Protein AF-A0A1X2GNI4-F1 (afdb_monomer_lite)

Radius of gyration: 11.67 Å; chains: 1; bounding box: 29×22×37 Å

pLDDT: mean 90.19, std 7.58, range [54.88, 95.88]

Sequence (70 aa):
WLYFNQRRWMPLNCQNYASLDKALVTGGVFVDIADTNFPSAKCVRVFPKADYLSHMGMRFRICRLLLPEA

Foldseek 3Di:
DWWQDPNDTDDWPPVCVVVLVVCVVVVNQWDWADTVVQVVDPTKIDGSVVQWIDDPNDIIGHDDDDDPDD

Structure (mmCIF, N/CA/C/O backbone):
data_AF-A0A1X2GNI4-F1
#
_entry.id   AF-A0A1X2GNI4-F1
#
loop_
_atom_site.group_PDB
_atom_site.id
_atom_site.type_symbol
_atom_site.label_atom_id
_atom_site.label_alt_id
_atom_site.label_comp_id
_atom_site.label_asym_id
_atom_site.label_entity_id
_atom_site.label_seq_id
_atom_site.pdbx_PDB_ins_code
_atom_site.Cartn_x
_atom_site.Cartn_y
_atom_site.Cartn_z
_atom_site.occupancy
_atom_site.B_iso_or_equiv
_atom_site.auth_seq_id
_atom_site.auth_comp_id
_atom_site.auth_asym_id
_atom_site.auth_atom_id
_atom_site.pdbx_PDB_model_num
ATOM 1 N N . TRP A 1 1 ? -1.259 4.384 -5.376 1.00 92.25 1 TRP A N 1
ATOM 2 C CA . TRP A 1 1 ? -1.710 3.167 -4.678 1.00 92.25 1 TRP A CA 1
ATOM 3 C C . TRP A 1 1 ? -3.006 3.454 -3.956 1.00 92.25 1 TRP A C 1
ATOM 5 O O . TRP A 1 1 ? -3.133 4.519 -3.365 1.00 92.25 1 TRP A O 1
ATOM 15 N N . LEU A 1 2 ? -3.958 2.532 -4.027 1.00 95.44 2 LEU A N 1
ATOM 16 C CA . LEU A 1 2 ? -5.261 2.653 -3.389 1.00 95.44 2 LEU A CA 1
ATOM 17 C C . LEU A 1 2 ? -5.495 1.479 -2.448 1.00 95.44 2 LEU A C 1
ATOM 19 O O . LEU A 1 2 ? -4.972 0.389 -2.680 1.00 95.44 2 LEU A O 1
ATOM 23 N N . TYR A 1 3 ? -6.345 1.685 -1.452 1.00 95.06 3 TYR A N 1
ATOM 24 C CA . TYR A 1 3 ? -6.929 0.613 -0.663 1.00 95.06 3 TYR A CA 1
ATOM 25 C C . TYR A 1 3 ? -8.452 0.700 -0.649 1.00 95.06 3 TYR A C 1
ATOM 27 O O . TYR A 1 3 ? -9.026 1.784 -0.764 1.00 95.06 3 TYR A O 1
ATOM 35 N N . PHE A 1 4 ? -9.119 -0.446 -0.545 1.00 93.81 4 PHE A N 1
ATOM 36 C CA . PHE A 1 4 ? -10.573 -0.513 -0.533 1.00 93.81 4 PHE A CA 1
ATOM 37 C C . PHE A 1 4 ? -11.099 -0.439 0.896 1.00 93.81 4 PHE A C 1
ATOM 39 O O . PHE A 1 4 ? -10.869 -1.347 1.695 1.00 93.81 4 PHE A O 1
ATOM 46 N N . ASN A 1 5 ? -11.832 0.624 1.210 1.00 92.31 5 ASN A N 1
ATOM 47 C CA . ASN A 1 5 ? -12.427 0.853 2.520 1.00 92.31 5 ASN A CA 1
ATOM 48 C C . ASN A 1 5 ? -13.774 1.561 2.374 1.00 92.31 5 ASN A C 1
ATOM 50 O O . ASN A 1 5 ? -13.952 2.368 1.470 1.00 92.31 5 ASN A O 1
ATOM 54 N N . GLN A 1 6 ? -14.734 1.269 3.256 1.00 91.12 6 GLN A N 1
ATOM 55 C CA . GLN A 1 6 ? -16.060 1.910 3.248 1.00 91.12 6 GLN A CA 1
ATOM 56 C C . GLN A 1 6 ? -16.725 1.925 1.854 1.00 91.12 6 GLN A C 1
ATOM 58 O O . GLN A 1 6 ? -17.308 2.922 1.437 1.00 91.12 6 GLN A O 1
ATOM 63 N N . ARG A 1 7 ? -16.619 0.808 1.118 1.00 93.75 7 ARG A N 1
ATOM 64 C CA . ARG A 1 7 ? -17.153 0.636 -0.250 1.00 93.75 7 ARG A CA 1
ATOM 65 C C . ARG A 1 7 ? -16.568 1.586 -1.308 1.00 93.75 7 ARG A C 1
ATOM 67 O O . ARG A 1 7 ? -17.173 1.764 -2.360 1.00 93.75 7 ARG A O 1
ATOM 74 N N . ARG A 1 8 ? -15.394 2.169 -1.066 1.00 95.31 8 ARG A N 1
ATOM 75 C CA . ARG A 1 8 ? -14.693 3.039 -2.017 1.00 95.31 8 ARG A CA 1
ATOM 76 C C . ARG A 1 8 ? -13.198 2.750 -2.043 1.00 95.31 8 ARG A C 1
ATOM 78 O O . ARG A 1 8 ? -12.624 2.244 -1.080 1.00 95.31 8 ARG A O 1
ATOM 85 N N . TRP A 1 9 ? -12.564 3.102 -3.152 1.00 94.69 9 TRP A N 1
ATOM 86 C CA . TRP A 1 9 ? -11.112 3.144 -3.234 1.00 94.69 9 TRP A CA 1
ATOM 87 C C . TRP A 1 9 ? -10.609 4.462 -2.652 1.00 94.69 9 TRP A C 1
ATOM 89 O O . TRP A 1 9 ? -11.063 5.533 -3.049 1.00 94.69 9 TRP A O 1
ATOM 99 N N . MET A 1 10 ? -9.687 4.376 -1.701 1.00 95.50 10 MET A N 1
ATOM 100 C CA . MET A 1 10 ? -9.059 5.520 -1.052 1.00 95.50 10 MET A CA 1
ATOM 101 C C . MET A 1 10 ? -7.566 5.556 -1.383 1.00 95.50 10 MET A C 1
ATOM 103 O O . MET A 1 10 ? -6.929 4.499 -1.384 1.00 95.50 10 MET A O 1
ATOM 107 N N . PRO A 1 11 ? -6.988 6.735 -1.664 1.00 95.56 11 PRO A N 1
ATOM 108 C CA . PRO A 1 11 ? -5.561 6.849 -1.910 1.00 95.56 11 PRO A CA 1
ATOM 109 C C . PRO A 1 11 ? -4.766 6.625 -0.624 1.00 95.56 11 PRO A C 1
ATOM 111 O O . PRO A 1 11 ? -5.100 7.170 0.428 1.00 95.56 11 PRO A O 1
ATOM 114 N N . LEU A 1 12 ? -3.692 5.843 -0.730 1.00 95.50 12 LEU A N 1
ATOM 115 C CA . LEU A 1 12 ? -2.611 5.877 0.255 1.00 95.50 12 LEU A CA 1
ATOM 116 C C . LEU A 1 12 ? -1.822 7.185 0.095 1.00 95.50 12 LEU A C 1
ATOM 118 O O . LEU A 1 12 ? -1.861 7.824 -0.960 1.00 95.50 12 LEU A O 1
ATOM 122 N N . ASN A 1 13 ? -1.061 7.567 1.114 1.00 95.31 13 ASN A N 1
ATOM 123 C CA . ASN A 1 13 ? -0.190 8.733 1.049 1.00 95.31 13 ASN A CA 1
ATOM 124 C C . ASN A 1 13 ? 0.839 8.569 -0.076 1.00 95.31 13 ASN A C 1
ATOM 126 O O . ASN A 1 13 ? 1.519 7.545 -0.172 1.00 95.31 13 ASN A O 1
ATOM 130 N N . CYS A 1 14 ? 1.001 9.605 -0.903 1.00 94.94 14 CYS A N 1
ATOM 131 C CA . CYS A 1 14 ? 1.921 9.589 -2.047 1.00 94.94 14 CYS A CA 1
ATOM 132 C C . CYS A 1 14 ? 3.376 9.293 -1.650 1.00 94.94 14 CYS A C 1
ATOM 134 O O . CYS A 1 14 ? 4.109 8.659 -2.404 1.00 94.94 14 CYS A O 1
ATOM 136 N N . GLN A 1 15 ? 3.765 9.672 -0.431 1.00 95.50 15 GLN A N 1
ATOM 137 C CA . GLN A 1 15 ? 5.079 9.408 0.162 1.00 95.50 15 GLN A CA 1
ATOM 138 C C . GLN A 1 15 ? 5.409 7.904 0.222 1.00 95.50 15 GLN A C 1
ATOM 140 O O . GLN A 1 15 ? 6.570 7.515 0.132 1.00 95.50 15 GLN A O 1
ATOM 145 N N . ASN A 1 16 ? 4.385 7.047 0.317 1.00 94.94 16 ASN A N 1
ATOM 146 C CA . ASN A 1 16 ? 4.539 5.595 0.396 1.00 94.94 16 ASN A CA 1
ATOM 147 C C . ASN A 1 16 ? 4.722 4.935 -0.979 1.00 94.94 16 ASN A C 1
ATOM 149 O O . ASN A 1 16 ? 5.130 3.775 -1.051 1.00 94.94 16 ASN A O 1
ATOM 153 N N . TYR A 1 17 ? 4.425 5.642 -2.077 1.00 94.75 17 TYR A N 1
ATOM 154 C CA . TYR A 1 17 ? 4.352 5.038 -3.410 1.00 94.75 17 TYR A CA 1
ATOM 155 C C . TYR A 1 17 ? 5.707 4.517 -3.881 1.00 94.75 17 TYR A C 1
ATOM 157 O O . TYR A 1 17 ? 5.776 3.386 -4.346 1.00 94.75 17 TYR A O 1
ATOM 165 N N . ALA A 1 18 ? 6.787 5.276 -3.672 1.00 94.25 18 ALA A N 1
ATOM 166 C CA . ALA A 1 18 ? 8.130 4.856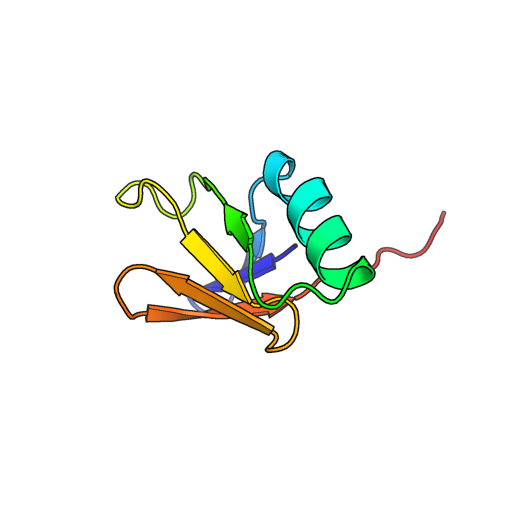 -4.071 1.00 94.25 18 ALA A CA 1
ATOM 167 C C . ALA A 1 18 ? 8.560 3.547 -3.383 1.00 94.25 18 ALA A C 1
ATOM 169 O O . ALA A 1 18 ? 9.105 2.650 -4.025 1.00 94.25 18 ALA A O 1
ATOM 170 N N . SER A 1 19 ? 8.271 3.402 -2.087 1.00 93.94 19 SER A N 1
ATOM 171 C CA . SER A 1 19 ? 8.578 2.186 -1.323 1.00 93.94 19 SER A CA 1
ATOM 172 C C . SER A 1 19 ? 7.730 0.993 -1.766 1.00 93.94 19 SER A C 1
ATOM 174 O O . SER A 1 19 ? 8.246 -0.119 -1.873 1.00 93.94 19 SER A O 1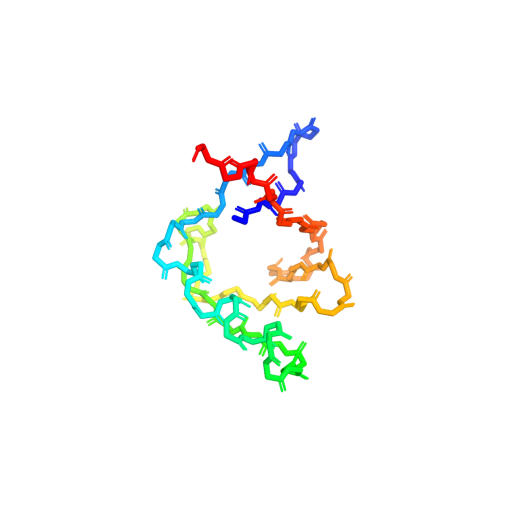
ATOM 176 N N . LEU A 1 20 ? 6.444 1.220 -2.054 1.00 94.00 20 LEU A N 1
ATOM 177 C CA . LEU A 1 20 ? 5.527 0.194 -2.555 1.00 94.00 20 LEU A CA 1
ATOM 178 C C . LEU A 1 20 ? 5.914 -0.281 -3.960 1.00 94.00 20 LEU A C 1
ATOM 180 O O . LEU A 1 20 ? 5.987 -1.485 -4.202 1.00 94.00 20 LEU A O 1
ATOM 184 N N . ASP A 1 21 ? 6.224 0.653 -4.860 1.00 92.69 21 ASP A N 1
ATOM 185 C CA . ASP A 1 21 ? 6.672 0.352 -6.220 1.00 92.69 21 ASP A CA 1
ATOM 186 C C . ASP A 1 21 ? 8.008 -0.394 -6.195 1.00 92.69 21 ASP A C 1
ATOM 188 O O . ASP A 1 21 ? 8.157 -1.412 -6.870 1.00 92.69 21 ASP A O 1
ATOM 192 N N . LYS A 1 22 ? 8.953 0.033 -5.347 1.00 92.69 22 LYS A N 1
ATOM 193 C CA . LYS A 1 22 ? 10.216 -0.684 -5.143 1.00 92.69 22 LYS A CA 1
ATOM 194 C C . LYS A 1 22 ? 9.977 -2.112 -4.658 1.00 92.69 22 LYS A C 1
ATOM 196 O O . LYS A 1 22 ? 10.560 -3.028 -5.225 1.00 92.69 22 LYS A O 1
ATOM 201 N N . ALA A 1 23 ? 9.128 -2.313 -3.648 1.00 91.31 23 ALA A N 1
ATOM 202 C CA . ALA A 1 23 ? 8.827 -3.643 -3.118 1.00 91.31 23 ALA A CA 1
ATOM 203 C C . ALA A 1 23 ? 8.172 -4.556 -4.167 1.00 91.31 23 ALA A C 1
ATOM 205 O O . ALA A 1 23 ? 8.477 -5.747 -4.217 1.00 91.31 23 ALA A O 1
ATOM 206 N N . LEU A 1 24 ? 7.312 -4.003 -5.026 1.00 89.00 24 LEU A N 1
ATOM 207 C CA . LEU A 1 24 ? 6.712 -4.738 -6.135 1.00 89.00 24 LEU A CA 1
ATOM 208 C C . LEU A 1 24 ? 7.774 -5.163 -7.164 1.00 89.00 24 LEU A C 1
ATOM 210 O O . LEU A 1 24 ? 7.835 -6.337 -7.524 1.00 89.00 24 LEU A O 1
ATOM 214 N N . VAL A 1 25 ? 8.637 -4.233 -7.588 1.00 90.44 25 VAL A N 1
ATOM 215 C CA . VAL A 1 25 ? 9.682 -4.475 -8.600 1.00 90.44 25 VAL A CA 1
ATOM 216 C C . VAL A 1 25 ? 10.748 -5.454 -8.105 1.00 90.44 25 VAL A C 1
ATOM 218 O O . VAL A 1 25 ? 11.167 -6.333 -8.852 1.00 90.44 25 VAL A O 1
ATOM 221 N N . THR A 1 26 ? 11.176 -5.350 -6.845 1.00 90.19 26 THR A N 1
ATOM 222 C CA . THR A 1 26 ? 12.193 -6.250 -6.274 1.00 90.19 26 THR A CA 1
ATOM 223 C C . THR A 1 26 ? 11.632 -7.604 -5.844 1.00 90.19 26 THR A C 1
ATOM 225 O O . THR A 1 26 ? 12.381 -8.465 -5.385 1.00 90.19 26 THR A O 1
ATOM 228 N N . GLY A 1 27 ? 10.318 -7.810 -5.958 1.00 85.50 27 GLY A N 1
ATOM 229 C CA . GLY A 1 27 ? 9.666 -9.032 -5.509 1.00 85.50 27 GLY A CA 1
ATOM 230 C C . GLY A 1 27 ? 9.645 -9.198 -3.985 1.00 85.50 27 GLY A C 1
ATOM 231 O O . GLY A 1 27 ? 9.523 -10.330 -3.506 1.00 85.50 27 GLY A O 1
ATOM 232 N N . GLY A 1 28 ? 9.734 -8.099 -3.232 1.00 86.56 28 GLY A N 1
ATOM 233 C CA . GLY A 1 28 ? 9.585 -8.084 -1.781 1.00 86.56 28 GLY A CA 1
ATOM 234 C C . GLY A 1 28 ? 8.254 -8.693 -1.327 1.00 86.56 28 GLY A C 1
ATOM 235 O O . GLY A 1 28 ? 7.233 -8.592 -2.008 1.00 86.56 28 GLY A O 1
ATOM 236 N N . VAL A 1 29 ? 8.266 -9.362 -0.172 1.00 89.06 29 VAL A N 1
ATOM 237 C CA . VAL A 1 29 ? 7.069 -10.027 0.381 1.00 89.06 29 VAL A CA 1
ATOM 238 C C . VAL A 1 29 ? 6.105 -9.004 0.981 1.00 89.06 29 VAL A C 1
ATOM 240 O O . VAL A 1 29 ? 4.896 -9.086 0.772 1.00 89.06 29 VAL A O 1
ATOM 243 N N . PHE A 1 30 ? 6.646 -8.035 1.717 1.00 93.75 30 PHE A N 1
ATOM 244 C CA . PHE A 1 30 ? 5.887 -6.959 2.334 1.00 93.75 30 PHE A CA 1
ATOM 245 C C . PHE A 1 30 ? 6.730 -5.688 2.456 1.00 93.75 30 PHE A C 1
ATOM 247 O O . PHE A 1 30 ? 7.958 -5.731 2.372 1.00 93.75 30 PHE A O 1
ATOM 254 N N . VAL A 1 31 ? 6.059 -4.567 2.696 1.00 95.06 31 VAL A N 1
ATOM 255 C CA . VAL A 1 31 ? 6.669 -3.295 3.086 1.00 95.06 31 VAL A CA 1
ATOM 256 C C . VAL A 1 31 ? 5.838 -2.665 4.197 1.00 95.06 31 VAL A C 1
ATOM 258 O O . VAL A 1 31 ? 4.609 -2.651 4.129 1.00 95.06 31 VAL A O 1
ATOM 26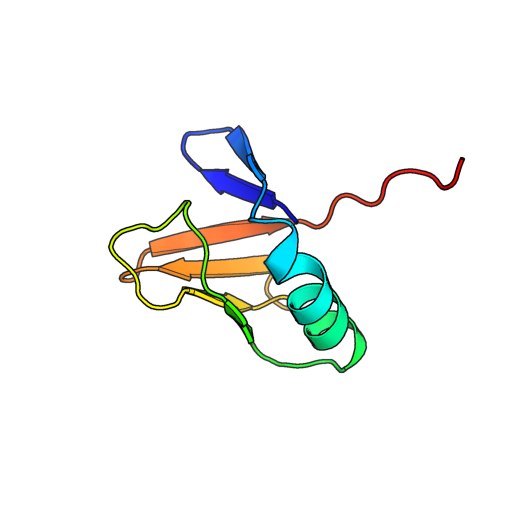1 N N . ASP A 1 32 ? 6.507 -2.169 5.233 1.00 95.88 32 ASP A N 1
ATOM 262 C CA . ASP A 1 32 ? 5.858 -1.406 6.295 1.00 95.88 32 ASP A CA 1
ATOM 263 C C . ASP A 1 32 ? 5.852 0.075 5.898 1.00 95.88 32 ASP A C 1
ATOM 265 O O . ASP A 1 32 ? 6.895 0.642 5.571 1.00 95.88 32 ASP A O 1
ATOM 269 N N . ILE A 1 33 ? 4.672 0.693 5.902 1.00 95.75 33 ILE A N 1
ATOM 270 C CA . ILE A 1 33 ? 4.470 2.102 5.542 1.00 95.75 33 ILE A CA 1
ATOM 271 C C . ILE A 1 33 ? 3.872 2.878 6.715 1.00 95.75 33 ILE A C 1
ATOM 273 O O . ILE A 1 33 ? 3.173 2.305 7.549 1.00 95.75 33 ILE A O 1
ATOM 277 N N . ALA A 1 34 ? 4.110 4.186 6.769 1.00 95.25 34 ALA A N 1
ATOM 278 C CA . ALA A 1 34 ? 3.412 5.089 7.679 1.00 95.25 34 ALA A CA 1
ATOM 279 C C . ALA A 1 34 ? 2.374 5.870 6.871 1.00 95.25 34 ALA A C 1
ATOM 281 O O . ALA A 1 34 ? 2.713 6.559 5.910 1.00 95.25 34 ALA A O 1
ATOM 282 N N . ASP A 1 35 ? 1.097 5.729 7.210 1.00 95.31 35 ASP A N 1
ATOM 283 C CA . ASP A 1 35 ? 0.016 6.291 6.407 1.00 95.31 35 ASP A CA 1
ATOM 284 C C . ASP A 1 35 ? -1.045 6.927 7.307 1.00 95.31 35 ASP A C 1
ATOM 286 O O . ASP A 1 35 ? -1.541 6.308 8.248 1.00 95.31 35 ASP A O 1
ATOM 290 N N . THR A 1 36 ? -1.382 8.186 7.025 1.00 94.75 36 THR A N 1
ATOM 291 C CA . THR A 1 36 ? -2.285 8.996 7.858 1.00 94.75 36 THR A CA 1
ATOM 292 C C . THR A 1 36 ? -3.726 8.503 7.821 1.00 94.75 36 THR A C 1
ATOM 294 O O . THR A 1 36 ? -4.511 8.871 8.689 1.0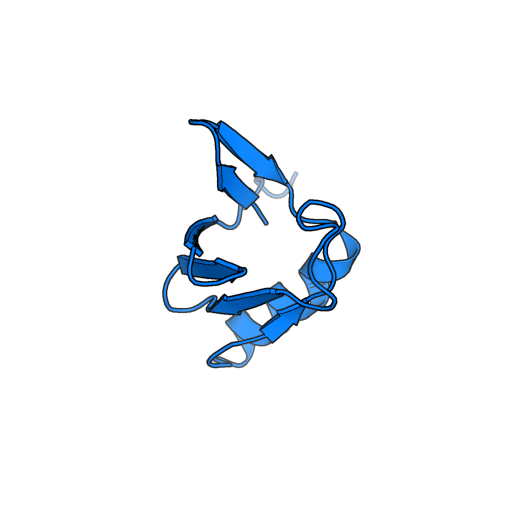0 94.75 36 THR A O 1
ATOM 297 N N . ASN A 1 37 ? -4.076 7.632 6.868 1.00 93.69 37 ASN A N 1
ATOM 298 C CA . ASN A 1 37 ? -5.364 6.944 6.860 1.00 93.69 37 ASN A CA 1
ATOM 299 C C . ASN A 1 37 ? -5.529 5.958 8.036 1.00 93.69 37 ASN A C 1
ATOM 301 O O . ASN A 1 37 ? -6.646 5.517 8.310 1.00 93.69 37 ASN A O 1
ATOM 305 N N . PHE A 1 38 ? -4.440 5.617 8.737 1.00 92.75 38 PHE A N 1
ATOM 306 C CA . PHE A 1 38 ? -4.422 4.705 9.884 1.00 92.75 38 PHE A CA 1
ATOM 307 C C . PHE A 1 38 ? -3.789 5.391 11.109 1.00 92.75 38 PHE A C 1
ATOM 309 O O . PHE A 1 38 ? -2.720 4.986 11.561 1.00 92.75 38 PHE A O 1
ATOM 316 N N . PRO A 1 39 ? -4.429 6.432 11.674 1.00 90.00 39 PRO A N 1
ATOM 317 C CA . PRO A 1 39 ? -3.816 7.319 12.671 1.00 90.00 39 PRO A CA 1
ATOM 318 C C . PRO A 1 39 ? -3.448 6.628 13.993 1.00 90.00 39 PRO A C 1
ATOM 320 O O . PRO A 1 39 ? -2.596 7.113 14.729 1.00 90.00 39 PRO A O 1
ATOM 323 N N . SER A 1 40 ? -4.073 5.490 14.299 1.00 89.12 40 SER A N 1
ATOM 324 C CA . SER A 1 40 ? -3.771 4.666 15.473 1.00 89.12 40 SER A CA 1
ATOM 325 C C . SER A 1 40 ? -2.588 3.713 15.268 1.00 89.12 40 SER A C 1
ATOM 327 O O . SER A 1 40 ? -2.154 3.068 16.221 1.00 89.12 40 SER A O 1
ATOM 329 N N . ALA A 1 41 ? -2.062 3.594 14.045 1.00 88.19 41 ALA A N 1
ATOM 330 C CA . ALA A 1 41 ? -0.953 2.709 13.722 1.00 88.19 41 ALA A CA 1
ATOM 331 C C . ALA A 1 41 ? 0.337 3.482 13.454 1.00 88.19 41 ALA A C 1
ATOM 333 O O . ALA A 1 41 ? 0.405 4.350 12.590 1.00 88.19 41 ALA A O 1
ATOM 334 N N . LYS A 1 42 ? 1.409 3.071 14.139 1.00 89.38 42 LYS A N 1
ATOM 335 C CA . LYS A 1 42 ? 2.771 3.542 13.854 1.00 89.38 42 LYS A CA 1
ATOM 336 C C . LYS A 1 42 ? 3.233 3.126 12.452 1.00 89.38 42 LYS A C 1
ATOM 338 O O . LYS A 1 42 ? 3.943 3.876 11.790 1.00 89.38 42 LYS A O 1
ATOM 343 N N . CYS A 1 43 ? 2.850 1.925 12.022 1.00 93.00 43 CYS A N 1
ATOM 344 C CA . CYS A 1 43 ? 3.057 1.443 10.665 1.00 93.00 43 CYS A CA 1
ATOM 345 C C . CYS A 1 43 ? 1.959 0.458 10.250 1.00 93.00 43 CYS A C 1
ATOM 347 O O . CYS A 1 43 ? 1.292 -0.162 11.082 1.00 93.00 43 CYS A O 1
ATOM 349 N N . VAL A 1 44 ? 1.789 0.317 8.942 1.00 94.88 44 VAL A N 1
ATOM 350 C CA . VAL A 1 44 ? 0.853 -0.595 8.296 1.00 94.88 44 VAL A CA 1
ATOM 351 C C . VAL A 1 44 ? 1.639 -1.480 7.350 1.00 94.88 44 VAL A C 1
ATO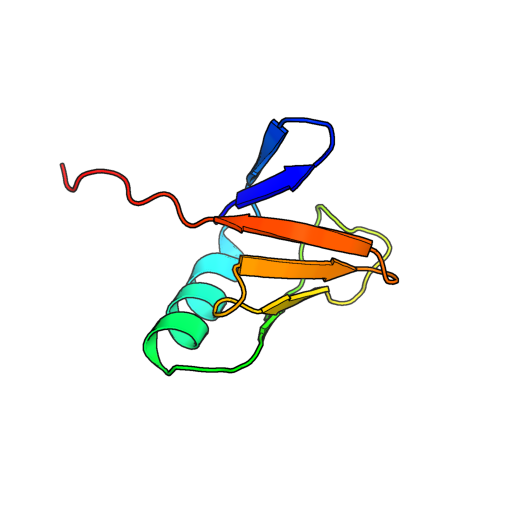M 353 O O . VAL A 1 44 ? 2.420 -0.985 6.538 1.00 94.88 44 VAL A O 1
ATOM 356 N N . ARG A 1 45 ? 1.426 -2.792 7.445 1.00 95.88 45 ARG A N 1
ATOM 357 C CA . ARG A 1 45 ? 2.116 -3.748 6.584 1.00 95.88 45 ARG A CA 1
ATOM 358 C C . ARG A 1 45 ? 1.336 -3.952 5.302 1.00 95.88 45 ARG A C 1
ATOM 360 O O . ARG A 1 45 ? 0.193 -4.406 5.336 1.00 95.88 45 ARG A O 1
ATOM 367 N N . VAL A 1 46 ? 1.965 -3.660 4.177 1.00 95.31 46 VAL A N 1
ATOM 368 C CA . VAL A 1 46 ? 1.409 -3.884 2.846 1.00 95.31 46 VAL A CA 1
ATOM 369 C C . VAL A 1 46 ? 2.080 -5.097 2.227 1.00 95.31 46 VAL A C 1
ATOM 371 O O . VAL A 1 46 ? 3.291 -5.258 2.339 1.00 95.31 46 VAL A O 1
ATOM 374 N N . PHE A 1 47 ? 1.294 -5.939 1.565 1.00 93.69 47 PHE A N 1
ATOM 375 C CA . PHE A 1 47 ? 1.727 -7.145 0.870 1.00 93.69 47 PHE A CA 1
ATOM 376 C C . PHE A 1 47 ? 1.418 -6.981 -0.625 1.00 93.69 47 PHE A C 1
ATOM 378 O O . PHE A 1 47 ? 0.365 -7.431 -1.084 1.00 93.69 47 PHE A O 1
ATOM 385 N N . PRO A 1 48 ? 2.312 -6.330 -1.400 1.00 87.50 48 PRO A N 1
ATOM 386 C CA . PRO A 1 48 ? 2.055 -5.992 -2.800 1.00 87.50 48 PRO A CA 1
ATOM 387 C C . PRO A 1 48 ? 1.733 -7.204 -3.677 1.00 87.50 48 PRO A C 1
ATOM 389 O O . PRO A 1 48 ? 0.922 -7.099 -4.581 1.00 87.50 48 PRO A O 1
ATOM 392 N N . LYS A 1 49 ? 2.331 -8.370 -3.395 1.00 87.19 49 LYS A N 1
ATOM 393 C CA . LYS A 1 49 ? 2.107 -9.605 -4.170 1.00 87.19 49 LYS A CA 1
ATOM 394 C C . LYS A 1 49 ? 0.748 -10.257 -3.950 1.00 87.19 49 LYS A C 1
ATOM 396 O O . LYS A 1 49 ? 0.322 -11.067 -4.762 1.00 87.19 49 LYS A O 1
ATOM 401 N N . ALA A 1 50 ? 0.128 -9.985 -2.813 1.00 86.50 50 ALA A N 1
ATOM 402 C CA . ALA A 1 50 ? -1.137 -10.593 -2.434 1.00 86.50 50 ALA A CA 1
ATOM 403 C C . ALA A 1 50 ? -2.288 -9.582 -2.500 1.00 86.50 50 ALA A C 1
ATOM 405 O O . ALA A 1 50 ? -3.387 -9.875 -2.031 1.00 86.50 50 ALA A O 1
ATOM 406 N N . ASP A 1 51 ? -2.016 -8.388 -3.037 1.00 89.50 51 ASP A N 1
ATOM 407 C CA . ASP A 1 51 ? -2.962 -7.289 -3.170 1.00 89.50 51 ASP A CA 1
ATOM 408 C C . ASP A 1 51 ? -3.747 -7.016 -1.879 1.00 89.50 51 ASP A C 1
ATOM 410 O O . ASP A 1 51 ? -4.943 -6.697 -1.899 1.00 89.50 51 ASP A O 1
ATOM 414 N N . TYR A 1 52 ? -3.053 -7.047 -0.733 1.00 92.94 52 TYR A N 1
ATOM 415 C CA . TYR A 1 52 ? -3.650 -6.655 0.540 1.00 92.94 52 TYR A CA 1
ATOM 416 C C . TYR A 1 52 ? -2.722 -5.858 1.460 1.00 92.94 52 TYR A C 1
ATOM 418 O O . TYR A 1 52 ? -1.497 -5.923 1.381 1.00 92.94 52 TYR A O 1
ATOM 426 N N . LEU A 1 53 ? -3.332 -5.124 2.388 1.00 92.69 53 LEU A N 1
ATOM 427 C CA . LEU A 1 53 ? -2.674 -4.489 3.529 1.00 92.69 53 LEU A CA 1
ATOM 428 C C . LEU A 1 53 ? -3.290 -4.973 4.845 1.00 92.69 53 LEU A C 1
ATOM 430 O O . LEU A 1 53 ? -4.462 -5.351 4.880 1.00 92.69 53 LEU A O 1
ATOM 434 N N . SER A 1 54 ? -2.507 -4.956 5.920 1.00 91.00 54 SER A N 1
ATOM 435 C CA . SER A 1 54 ? -2.912 -5.399 7.253 1.00 91.00 54 SER A CA 1
ATOM 436 C C . SER A 1 54 ? -2.752 -4.281 8.278 1.00 91.00 54 SER A C 1
ATOM 438 O O . SER A 1 54 ? -1.645 -3.788 8.496 1.00 91.00 54 SER A O 1
ATOM 440 N N . HIS A 1 55 ? -3.846 -3.938 8.957 1.00 88.25 55 HIS A N 1
ATOM 441 C CA . HIS A 1 55 ? -3.887 -2.973 10.056 1.00 88.25 55 HIS A CA 1
ATOM 442 C C . HIS A 1 55 ? -4.740 -3.535 11.200 1.00 88.25 55 HIS A C 1
ATOM 444 O O . HIS A 1 55 ? -5.908 -3.837 10.986 1.00 88.25 55 HIS A O 1
ATOM 450 N N . MET A 1 56 ? -4.175 -3.692 12.405 1.00 85.44 56 MET A N 1
ATOM 451 C CA . MET A 1 56 ? -4.899 -4.195 13.593 1.00 85.44 56 MET A CA 1
ATOM 452 C C . MET A 1 56 ? -5.681 -5.505 13.348 1.00 85.44 56 MET A C 1
ATOM 454 O O . MET A 1 56 ? -6.783 -5.695 13.849 1.00 85.44 56 MET A O 1
ATOM 458 N N . GLY A 1 57 ? -5.136 -6.404 12.521 1.00 82.62 57 GLY A N 1
ATOM 459 C CA . GLY A 1 57 ? -5.797 -7.655 12.122 1.00 82.62 57 GLY A CA 1
ATOM 460 C C . GLY A 1 57 ? -6.851 -7.510 11.015 1.00 82.62 57 GLY A C 1
ATOM 461 O O . GLY A 1 57 ? -7.273 -8.516 10.447 1.00 82.62 57 GLY A O 1
ATOM 462 N N . MET A 1 58 ? -7.231 -6.287 10.640 1.00 86.81 58 MET A N 1
ATOM 463 C CA . MET A 1 58 ? -8.078 -6.020 9.479 1.00 86.81 58 MET A CA 1
ATOM 464 C C . MET A 1 58 ? -7.265 -6.099 8.189 1.00 86.81 58 MET A C 1
ATOM 466 O O . MET A 1 58 ? -6.163 -5.553 8.097 1.00 86.81 58 MET A O 1
ATOM 470 N N . ARG A 1 59 ? -7.840 -6.746 7.172 1.00 91.06 59 ARG A N 1
ATOM 471 C CA . ARG A 1 59 ? -7.264 -6.843 5.829 1.00 91.06 59 ARG A CA 1
ATOM 472 C C . ARG A 1 59 ? -8.038 -5.953 4.870 1.00 91.06 59 ARG A C 1
ATOM 474 O O . ARG A 1 59 ? -9.256 -6.080 4.773 1.00 91.06 59 ARG A O 1
ATOM 481 N N . PHE A 1 60 ? -7.331 -5.112 4.127 1.00 91.62 60 PHE A N 1
ATOM 482 C CA . PHE A 1 60 ? -7.923 -4.307 3.059 1.00 91.62 60 PHE A CA 1
ATOM 483 C C . PHE A 1 60 ? -7.309 -4.715 1.729 1.00 91.62 60 PHE A C 1
ATOM 485 O O . PHE A 1 60 ? -6.110 -4.983 1.663 1.00 91.62 60 PHE A O 1
ATOM 492 N N . ARG A 1 61 ? -8.122 -4.743 0.670 1.00 93.19 61 ARG A N 1
ATOM 493 C CA . ARG A 1 61 ? -7.614 -4.931 -0.694 1.00 93.19 61 ARG A CA 1
ATOM 494 C C . ARG A 1 61 ? -6.850 -3.690 -1.120 1.00 93.19 61 ARG A C 1
ATOM 496 O O . ARG A 1 61 ? -7.291 -2.585 -0.808 1.00 93.19 61 ARG A O 1
ATOM 503 N N . ILE A 1 62 ? -5.762 -3.869 -1.854 1.00 93.88 62 ILE A N 1
ATOM 504 C CA . ILE A 1 62 ? -5.028 -2.768 -2.483 1.00 93.88 62 ILE A CA 1
ATOM 505 C C . ILE A 1 62 ? -5.088 -2.886 -3.998 1.00 93.88 62 ILE A C 1
ATOM 507 O O . ILE A 1 62 ? -5.336 -3.958 -4.542 1.00 93.88 62 ILE A O 1
ATOM 511 N N . CYS A 1 63 ? -4.849 -1.774 -4.678 1.00 91.75 63 CYS A N 1
ATOM 512 C CA . CYS A 1 63 ? -4.544 -1.786 -6.097 1.00 91.75 63 CYS A CA 1
ATOM 513 C C . CYS A 1 63 ? -3.596 -0.642 -6.461 1.00 91.75 63 CYS A C 1
ATOM 515 O O . CYS A 1 63 ? -3.500 0.386 -5.775 1.00 91.75 63 CYS A O 1
ATOM 517 N N . ARG A 1 64 ? -2.892 -0.813 -7.577 1.00 88.50 64 ARG A N 1
ATOM 518 C CA . ARG A 1 64 ? -2.132 0.251 -8.225 1.00 88.50 64 ARG A CA 1
ATOM 519 C C . ARG A 1 64 ? -2.909 0.707 -9.457 1.00 88.50 64 ARG A C 1
ATOM 521 O O . ARG A 1 64 ? -3.169 -0.088 -10.351 1.00 88.50 64 ARG A O 1
ATOM 528 N N . LEU A 1 65 ? -3.274 1.987 -9.497 1.00 83.62 65 LEU A N 1
ATOM 529 C CA . LEU A 1 65 ? -3.758 2.628 -10.719 1.00 83.62 65 LEU A CA 1
ATOM 530 C C . LEU A 1 65 ? -2.552 2.923 -11.612 1.00 83.62 65 LEU A C 1
ATOM 532 O O . LEU A 1 65 ? -1.666 3.678 -11.209 1.00 83.62 65 LEU A O 1
ATOM 536 N N . LEU A 1 66 ? -2.528 2.322 -12.798 1.00 75.19 66 LEU A N 1
ATOM 537 C CA . LEU A 1 66 ? -1.681 2.763 -13.899 1.00 75.19 66 LEU A CA 1
ATOM 538 C C . LEU A 1 66 ? -2.493 3.802 -14.670 1.00 75.19 66 LEU A C 1
ATOM 540 O O . LEU A 1 66 ? -3.507 3.465 -15.279 1.00 75.19 66 LEU A O 1
ATOM 544 N N . LEU A 1 67 ? -2.104 5.071 -14.567 1.00 71.56 67 LEU A N 1
ATOM 545 C CA . LEU A 1 67 ? -2.626 6.080 -15.483 1.00 71.56 67 LEU A CA 1
ATOM 546 C C . LEU A 1 67 ? -1.933 5.876 -16.841 1.00 71.56 67 LEU A C 1
ATOM 548 O O . LEU A 1 67 ? -0.751 5.522 -16.839 1.00 71.56 67 LEU A O 1
ATOM 552 N N . PRO A 1 68 ? -2.634 6.058 -17.974 1.00 67.31 68 PRO A N 1
ATOM 553 C CA . PRO A 1 68 ? -1.978 6.077 -19.275 1.00 67.31 68 PRO A CA 1
ATOM 554 C C . PRO A 1 68 ? -0.864 7.130 -19.260 1.00 67.31 68 PRO A C 1
ATOM 556 O O . PRO A 1 68 ? -1.068 8.220 -18.720 1.00 67.31 68 PRO A O 1
ATOM 559 N N . GLU A 1 69 ? 0.303 6.803 -19.818 1.00 63.06 69 GLU A N 1
ATOM 56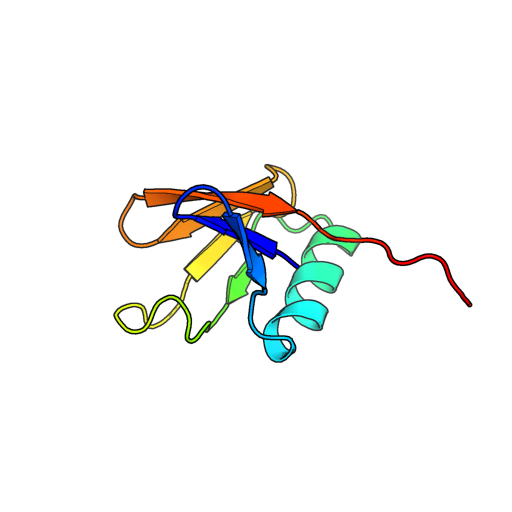0 C CA . GLU A 1 69 ? 1.314 7.823 -20.106 1.00 63.06 69 GLU A CA 1
ATOM 561 C C . GLU A 1 69 ? 0.704 8.819 -21.106 1.00 63.06 69 GLU A C 1
ATOM 563 O O . GLU A 1 69 ? 0.062 8.405 -22.075 1.00 63.06 69 GLU A O 1
ATOM 568 N N . ALA A 1 70 ? 0.803 10.111 -20.784 1.00 54.88 70 ALA A N 1
ATOM 569 C CA . ALA A 1 70 ? 0.269 11.208 -21.591 1.00 54.88 70 ALA A CA 1
ATOM 570 C C . ALA A 1 70 ? 1.132 11.475 -22.827 1.00 54.88 70 ALA A C 1
ATOM 572 O O . ALA A 1 70 ? 2.373 11.349 -22.707 1.00 54.88 70 ALA A O 1
#

Secondary structure (DSSP, 8-state):
-EEEETTEEEEPPGGGHHHHHHHHHTT-S-EEE--TT-TT-S-EEEEGGGTEEEETTEEEEEE---PPP-

Organism: NCBI:txid101127